Protein AF-A0A2H9Q3C1-F1 (afdb_monomer_lite)

Secondary structure (DSSP, 8-state):
--HHHHHHHHHHHHHHH--SSS-HHHHHHHHHHHS-GGGTTHHHHHH--HHHHHHHHHHHHHHHS-TTSHHHHHHS------

pLDDT: mean 72.37, std 12.39, range [39.69, 87.31]

Sequence (82 aa):
MDAKAYFKIVLTTAKKRAGCRGNLVDHVQSYLSQRSVEQYHAHDVEKMSAKEARVDASNLVDSILPRGSQTVEKYVCMIRQR

Radius of gyration: 13.2 Å; chains: 1; bounding box: 27×18×43 Å

Foldseek 3Di:
DALVVLLVLLLVLQVVQFAPADSSSVVLVVVCVVVPSVVVPRVVVVVDDPVRSNVVSNVSSCVSVPPPDPSCVRGGPPPPPD

Structure (mmCIF, N/CA/C/O backbone):
data_AF-A0A2H9Q3C1-F1
#
_entry.id   AF-A0A2H9Q3C1-F1
#
loop_
_atom_site.group_PDB
_atom_site.id
_atom_site.type_symbol
_atom_site.label_atom_id
_atom_site.label_alt_id
_atom_site.label_comp_id
_atom_site.label_asym_id
_atom_site.label_entity_id
_atom_site.label_seq_id
_atom_site.pdbx_PDB_ins_code
_atom_site.Cartn_x
_atom_site.Cartn_y
_atom_site.Cartn_z
_atom_site.occupancy
_atom_site.B_iso_or_equiv
_atom_site.auth_seq_id
_atom_site.auth_comp_id
_atom_site.auth_asym_id
_atom_site.auth_atom_id
_atom_site.pdbx_PDB_model_num
ATOM 1 N N . MET A 1 1 ? 11.310 -3.948 -11.151 1.00 73.69 1 MET A N 1
ATOM 2 C CA . MET A 1 1 ? 10.183 -4.684 -10.532 1.00 73.69 1 MET A CA 1
ATOM 3 C C . MET A 1 1 ? 8.897 -4.224 -11.197 1.00 73.69 1 MET A C 1
ATOM 5 O O . MET A 1 1 ? 8.761 -3.036 -11.420 1.00 73.69 1 MET A O 1
ATOM 9 N N . ASP A 1 2 ? 7.949 -5.106 -11.506 1.00 76.56 2 ASP A N 1
ATOM 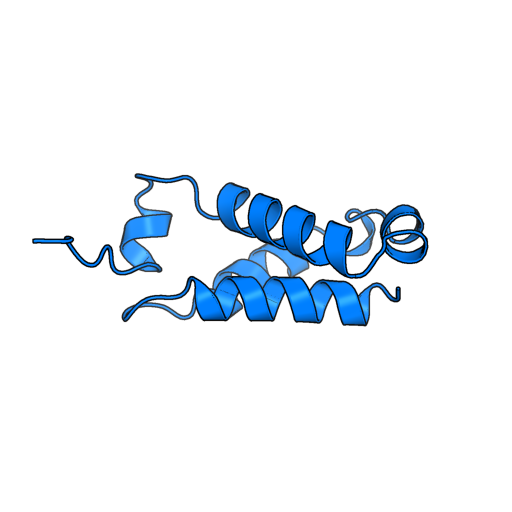10 C CA . ASP A 1 2 ? 6.710 -4.684 -12.176 1.00 76.56 2 ASP A CA 1
ATOM 11 C C . ASP A 1 2 ? 5.769 -3.891 -11.255 1.00 76.56 2 ASP A C 1
ATOM 13 O O . ASP A 1 2 ? 5.658 -4.175 -10.056 1.00 76.56 2 ASP A O 1
ATOM 17 N N . ALA A 1 3 ? 4.992 -2.968 -11.831 1.00 75.12 3 ALA A N 1
ATOM 18 C CA . ALA A 1 3 ? 4.001 -2.163 -11.106 1.00 75.12 3 ALA A CA 1
ATOM 19 C C . ALA A 1 3 ? 2.992 -3.020 -10.314 1.00 75.12 3 ALA A C 1
ATOM 21 O O . ALA A 1 3 ? 2.619 -2.684 -9.190 1.00 75.12 3 ALA A O 1
ATOM 22 N N . LYS A 1 4 ? 2.609 -4.191 -10.846 1.00 80.00 4 LYS A N 1
ATOM 23 C CA . LYS A 1 4 ? 1.746 -5.161 -10.142 1.00 80.00 4 LYS A CA 1
ATOM 24 C C . LYS A 1 4 ? 2.400 -5.717 -8.873 1.00 80.00 4 LYS A C 1
ATOM 26 O O . LYS A 1 4 ? 1.721 -5.907 -7.863 1.00 80.00 4 LYS A O 1
ATOM 31 N N . ALA A 1 5 ? 3.705 -5.989 -8.913 1.00 83.19 5 ALA A N 1
ATOM 32 C CA . ALA A 1 5 ? 4.443 -6.492 -7.759 1.00 83.19 5 ALA A CA 1
ATOM 33 C C . ALA A 1 5 ? 4.577 -5.407 -6.682 1.00 83.19 5 ALA A C 1
ATOM 35 O O . ALA A 1 5 ? 4.337 -5.688 -5.507 1.00 83.19 5 ALA A O 1
ATOM 36 N N . TYR A 1 6 ? 4.850 -4.164 -7.083 1.00 82.81 6 TYR A N 1
ATOM 37 C CA . TYR A 1 6 ? 4.843 -3.014 -6.178 1.00 82.81 6 TYR A CA 1
ATOM 38 C C . TYR A 1 6 ? 3.473 -2.803 -5.525 1.00 82.81 6 TYR A C 1
ATOM 40 O O . TYR A 1 6 ? 3.378 -2.744 -4.301 1.00 82.81 6 TYR A O 1
ATOM 48 N N . PHE A 1 7 ? 2.393 -2.812 -6.310 1.00 81.75 7 PHE A N 1
ATOM 49 C CA . PHE A 1 7 ? 1.033 -2.674 -5.789 1.00 81.75 7 PHE A CA 1
ATOM 50 C C . PHE A 1 7 ? 0.710 -3.746 -4.739 1.00 81.75 7 PHE A C 1
ATOM 52 O O . PHE A 1 7 ? 0.173 -3.458 -3.668 1.00 81.75 7 PHE A O 1
ATOM 59 N N . LYS A 1 8 ? 1.133 -4.992 -4.983 1.00 84.88 8 LYS A N 1
ATOM 60 C CA . LYS A 1 8 ? 0.998 -6.085 -4.014 1.00 84.88 8 LYS A CA 1
ATOM 61 C C . LYS A 1 8 ? 1.794 -5.831 -2.728 1.00 84.88 8 LYS A C 1
ATOM 63 O O . LYS A 1 8 ? 1.310 -6.175 -1.647 1.00 84.88 8 LYS A O 1
ATOM 68 N N . ILE A 1 9 ? 2.983 -5.229 -2.815 1.00 86.81 9 ILE A N 1
ATOM 69 C CA . ILE A 1 9 ? 3.770 -4.816 -1.642 1.00 86.81 9 ILE A CA 1
ATOM 70 C C . ILE A 1 9 ? 3.018 -3.738 -0.853 1.00 86.81 9 ILE A C 1
ATOM 72 O O . ILE A 1 9 ? 2.886 -3.884 0.360 1.00 86.81 9 ILE A O 1
ATOM 76 N N . VAL A 1 10 ? 2.459 -2.722 -1.516 1.00 85.12 10 VAL A N 1
ATOM 77 C CA . VAL A 1 10 ? 1.675 -1.653 -0.868 1.00 85.12 10 VAL A CA 1
ATOM 78 C C . VAL A 1 10 ? 0.471 -2.220 -0.118 1.00 85.12 10 VAL A C 1
ATOM 80 O O . VAL A 1 10 ? 0.320 -1.967 1.078 1.00 85.12 10 VAL A O 1
ATOM 83 N N . LEU A 1 11 ? -0.333 -3.071 -0.763 1.00 84.25 11 LEU A N 1
ATOM 84 C CA . LEU A 1 11 ? -1.480 -3.714 -0.113 1.00 84.25 11 LEU A CA 1
ATOM 85 C C . LEU A 1 11 ? -1.062 -4.633 1.042 1.00 84.25 11 LEU A C 1
ATOM 87 O O . LEU A 1 11 ? -1.734 -4.688 2.071 1.00 84.25 11 LEU A O 1
ATOM 91 N N . THR A 1 12 ? 0.068 -5.335 0.915 1.00 86.94 12 THR A N 1
ATOM 92 C CA . THR A 1 12 ? 0.606 -6.174 1.999 1.00 86.94 12 THR A CA 1
ATOM 93 C C . THR A 1 12 ? 1.045 -5.323 3.192 1.00 86.94 12 THR A C 1
ATOM 95 O O . THR A 1 12 ? 0.791 -5.690 4.339 1.00 86.94 12 THR A O 1
ATOM 98 N N . THR A 1 13 ? 1.676 -4.177 2.941 1.00 85.44 13 THR A N 1
ATOM 99 C CA . THR A 1 13 ? 2.078 -3.217 3.976 1.00 85.44 13 THR A CA 1
ATOM 100 C C . THR A 1 13 ? 0.862 -2.598 4.659 1.00 85.44 13 THR A C 1
ATOM 102 O O . THR A 1 13 ? 0.822 -2.539 5.888 1.00 85.44 13 THR A O 1
ATOM 105 N N . ALA A 1 14 ? -0.166 -2.229 3.890 1.00 82.12 14 ALA A N 1
ATOM 106 C CA . ALA A 1 14 ? -1.452 -1.784 4.414 1.00 82.12 14 ALA A CA 1
ATOM 107 C C . ALA A 1 14 ? -2.086 -2.863 5.299 1.00 82.12 14 ALA A C 1
ATOM 109 O O . ALA A 1 14 ? -2.436 -2.585 6.437 1.00 82.12 14 ALA A O 1
ATOM 110 N N . LYS A 1 15 ? -2.131 -4.124 4.852 1.00 82.50 15 LYS A N 1
ATOM 111 C CA . LYS A 1 15 ? -2.660 -5.242 5.648 1.00 82.50 15 LYS A CA 1
ATOM 112 C C . LYS A 1 15 ? -1.907 -5.449 6.964 1.00 82.50 15 LYS A C 1
ATOM 114 O O . LYS A 1 15 ? -2.533 -5.732 7.975 1.00 82.50 15 LYS A O 1
ATOM 119 N N . LYS A 1 16 ? -0.578 -5.305 6.966 1.00 81.44 16 LYS A N 1
ATOM 120 C CA . LYS A 1 16 ? 0.237 -5.399 8.192 1.00 81.44 16 LYS A CA 1
ATOM 121 C C . LYS A 1 16 ? -0.018 -4.251 9.170 1.00 81.44 16 LYS A C 1
ATOM 123 O O . LYS A 1 16 ? 0.192 -4.427 10.364 1.00 81.44 16 LYS A O 1
ATOM 128 N N . ARG A 1 17 ? -0.416 -3.085 8.661 1.00 76.06 17 ARG A N 1
ATOM 129 C CA . ARG A 1 17 ? -0.754 -1.896 9.456 1.00 76.06 17 ARG A CA 1
ATOM 130 C C . ARG A 1 17 ? -2.220 -1.861 9.878 1.00 76.06 17 ARG A C 1
ATOM 132 O O . ARG A 1 17 ? -2.537 -1.201 10.861 1.00 76.06 17 ARG A O 1
ATOM 139 N N . ALA A 1 18 ? -3.091 -2.551 9.147 1.00 71.06 18 ALA A N 1
ATOM 140 C CA . ALA A 1 18 ? -4.507 -2.673 9.453 1.00 71.06 18 ALA A CA 1
ATOM 141 C C . ALA A 1 18 ? -4.664 -3.308 10.839 1.00 71.06 18 ALA A C 1
ATOM 143 O O . ALA A 1 18 ? -4.161 -4.404 11.084 1.00 71.06 18 ALA A O 1
ATOM 144 N N . GLY A 1 19 ? -5.317 -2.595 11.755 1.00 64.62 19 GLY A N 1
ATOM 145 C CA . GLY A 1 19 ? -5.627 -3.110 13.086 1.00 64.62 19 GLY A CA 1
ATOM 146 C C . GLY A 1 19 ? -6.985 -3.813 13.132 1.00 64.62 19 GLY A C 1
ATOM 147 O O . GLY A 1 19 ? -7.504 -4.273 12.121 1.00 64.62 19 GLY A O 1
ATOM 148 N N . CYS A 1 20 ? -7.591 -3.883 14.322 1.00 57.75 20 CYS A N 1
ATOM 149 C CA . CYS A 1 20 ? -8.792 -4.685 14.588 1.00 57.75 20 CYS A CA 1
ATOM 150 C C . CYS A 1 20 ? -10.100 -4.141 13.976 1.00 57.75 20 CYS A C 1
ATOM 152 O O . CYS A 1 20 ? -11.142 -4.781 14.118 1.00 57.75 20 CYS A O 1
ATOM 154 N N . ARG A 1 21 ? -10.094 -2.961 13.342 1.00 54.34 21 ARG A N 1
ATOM 155 C CA . ARG A 1 21 ? -11.287 -2.329 12.758 1.00 54.34 21 ARG A CA 1
ATOM 156 C C . ARG A 1 21 ? -10.967 -1.733 11.393 1.00 54.34 21 ARG A C 1
ATOM 158 O O . ARG A 1 21 ? -9.993 -1.009 11.256 1.00 54.34 21 ARG A O 1
ATOM 165 N N . GLY A 1 22 ? -11.833 -2.020 10.421 1.00 59.28 22 GLY A N 1
ATOM 166 C CA . GLY A 1 22 ? -11.797 -1.447 9.078 1.00 59.28 22 GLY A CA 1
ATOM 167 C C . GLY A 1 22 ? -10.893 -2.201 8.100 1.00 59.28 22 GLY A C 1
ATOM 168 O O . GLY A 1 22 ? -9.803 -2.656 8.438 1.00 59.28 22 GLY A O 1
ATOM 169 N N . ASN A 1 23 ? -11.345 -2.317 6.851 1.00 73.31 23 ASN A N 1
ATOM 170 C CA . ASN A 1 23 ? -10.556 -2.925 5.788 1.00 73.31 23 ASN A CA 1
ATOM 171 C C . ASN A 1 23 ? -9.612 -1.861 5.205 1.00 73.31 23 ASN A C 1
ATOM 173 O O . ASN A 1 23 ? -9.881 -1.264 4.166 1.00 73.31 23 ASN A O 1
ATOM 177 N N . LEU A 1 24 ? -8.516 -1.563 5.916 1.00 77.88 24 LEU A N 1
ATOM 178 C CA . LEU A 1 24 ? -7.512 -0.582 5.472 1.00 77.88 24 LEU A CA 1
ATOM 179 C C . LEU A 1 24 ? -7.010 -0.879 4.052 1.00 77.88 24 LEU A C 1
ATOM 181 O O . LEU A 1 24 ? -6.702 0.033 3.291 1.00 77.88 24 LEU A O 1
ATOM 185 N N . VAL A 1 25 ? -6.955 -2.163 3.698 1.00 81.56 25 VAL A N 1
ATOM 186 C CA . VAL A 1 25 ? -6.603 -2.625 2.356 1.00 81.56 25 VAL A CA 1
ATOM 187 C C . VAL A 1 25 ? -7.563 -2.053 1.311 1.00 81.56 25 VAL A C 1
ATOM 189 O O . VAL A 1 25 ? -7.078 -1.510 0.326 1.00 81.56 25 VAL A O 1
ATOM 192 N N . ASP A 1 26 ? -8.881 -2.074 1.547 1.00 81.56 26 ASP A N 1
ATOM 193 C CA . ASP A 1 26 ? -9.876 -1.501 0.625 1.00 81.56 26 ASP A CA 1
ATOM 194 C C . ASP A 1 26 ? -9.747 0.020 0.526 1.00 81.56 26 ASP A C 1
ATOM 196 O O . ASP A 1 26 ? -9.882 0.588 -0.556 1.00 81.56 26 ASP A O 1
ATOM 200 N N . HIS A 1 27 ? -9.457 0.699 1.640 1.00 81.12 27 HIS A N 1
ATOM 201 C CA . HIS A 1 27 ? -9.267 2.150 1.634 1.00 81.12 27 HIS A CA 1
ATOM 202 C C . HIS A 1 27 ? -8.031 2.553 0.821 1.00 81.12 27 HIS A C 1
ATOM 204 O O . HIS A 1 27 ? -8.113 3.432 -0.035 1.00 81.12 27 HIS A O 1
ATOM 210 N N . VAL A 1 28 ? -6.904 1.870 1.043 1.00 81.31 28 VAL A N 1
ATOM 211 C CA . VAL A 1 28 ? -5.668 2.073 0.276 1.00 81.31 28 VAL A CA 1
ATOM 212 C C . VAL A 1 28 ? -5.885 1.697 -1.189 1.00 81.31 28 VAL A C 1
ATOM 214 O O . VAL A 1 28 ? -5.498 2.451 -2.074 1.00 81.31 28 VAL A O 1
ATOM 217 N N . GLN A 1 29 ? -6.562 0.584 -1.468 1.00 82.12 29 GLN A N 1
ATOM 218 C CA . GLN A 1 29 ? -6.882 0.165 -2.830 1.00 82.12 29 GLN A CA 1
ATOM 219 C C . GLN A 1 29 ? -7.773 1.184 -3.550 1.00 82.12 29 GLN A C 1
ATOM 221 O O . GLN A 1 29 ? -7.512 1.496 -4.708 1.00 82.12 29 GLN A O 1
ATOM 226 N N . SER A 1 30 ? -8.781 1.738 -2.875 1.00 82.19 30 SER A N 1
ATOM 227 C CA . SER A 1 30 ? -9.644 2.792 -3.416 1.00 82.19 30 SER A CA 1
ATOM 228 C C . SER A 1 30 ? -8.861 4.081 -3.676 1.00 82.19 30 SER A C 1
ATOM 230 O O . SER A 1 30 ? -8.940 4.632 -4.772 1.00 82.19 30 SER A O 1
ATOM 232 N N . TYR A 1 31 ? -8.012 4.506 -2.733 1.00 80.31 31 TYR A N 1
ATOM 233 C CA . TYR A 1 31 ? -7.140 5.675 -2.894 1.00 80.31 31 TYR A CA 1
ATOM 234 C C . TYR A 1 31 ? -6.218 5.547 -4.116 1.00 80.31 31 TYR A C 1
ATOM 236 O O . TYR A 1 31 ? -6.094 6.479 -4.909 1.00 80.31 31 TYR A O 1
ATOM 244 N N . LEU A 1 32 ? -5.614 4.369 -4.302 1.00 76.06 32 LEU A N 1
ATOM 245 C CA . LEU A 1 32 ? -4.748 4.066 -5.446 1.00 76.06 32 LEU A CA 1
ATOM 246 C C . LEU A 1 32 ? -5.518 3.793 -6.744 1.00 76.06 32 LEU A C 1
ATOM 248 O O . LEU A 1 32 ? -4.933 3.837 -7.816 1.00 76.06 32 LEU A O 1
ATOM 252 N N . SER A 1 33 ? -6.813 3.483 -6.672 1.00 75.56 33 SER A N 1
ATOM 253 C CA . SER A 1 33 ? -7.662 3.365 -7.864 1.00 75.56 33 SER A CA 1
ATOM 254 C C . SER A 1 33 ? -8.138 4.740 -8.339 1.00 75.56 33 SER A C 1
ATOM 256 O O . SER A 1 33 ? -8.291 4.953 -9.535 1.00 75.56 33 SER A O 1
ATOM 258 N N . GLN A 1 34 ? -8.356 5.680 -7.411 1.00 70.69 34 GLN A N 1
ATOM 259 C CA . GLN A 1 34 ? -8.740 7.064 -7.712 1.00 70.69 34 GLN A CA 1
ATOM 260 C C . GLN A 1 34 ? -7.567 7.907 -8.212 1.00 70.69 34 GLN A C 1
ATOM 262 O O . GLN A 1 34 ? -7.734 8.742 -9.099 1.00 70.69 34 GLN A O 1
ATOM 267 N N . ARG A 1 35 ? -6.374 7.701 -7.649 1.00 65.81 35 ARG A N 1
ATOM 268 C CA . ARG A 1 35 ? -5.133 8.243 -8.198 1.00 65.81 35 ARG A CA 1
ATOM 269 C C . ARG A 1 35 ? -4.563 7.193 -9.123 1.00 65.81 35 ARG A C 1
ATOM 271 O O . ARG A 1 35 ? -3.914 6.290 -8.615 1.00 65.81 35 ARG A O 1
ATOM 278 N N . SER A 1 36 ? -4.845 7.282 -10.426 1.00 56.38 36 SER A N 1
ATOM 279 C CA . SER A 1 36 ? -4.365 6.321 -11.425 1.00 56.38 36 SER A CA 1
ATOM 280 C C . SER A 1 36 ? -2.973 5.826 -11.052 1.00 56.38 36 SER A C 1
ATOM 282 O O . SER A 1 36 ? -2.049 6.628 -10.933 1.00 56.38 36 SER A O 1
ATOM 284 N N . VAL A 1 37 ? -2.822 4.516 -10.851 1.00 53.72 37 VAL A N 1
ATOM 285 C CA . VAL A 1 37 ? -1.527 3.864 -10.587 1.00 53.72 37 VAL A CA 1
ATOM 286 C C . VAL A 1 37 ? -0.481 4.270 -11.643 1.00 53.72 37 VAL A C 1
ATOM 288 O O . VAL A 1 37 ? 0.708 4.267 -11.361 1.00 53.72 37 VAL A O 1
ATOM 291 N N . GLU A 1 38 ? -0.923 4.725 -12.819 1.00 49.62 38 GLU A N 1
ATOM 292 C CA . GLU A 1 38 ? -0.122 5.375 -13.865 1.00 49.62 38 GLU A CA 1
ATOM 293 C C . GLU A 1 38 ? 0.647 6.637 -13.412 1.00 49.62 38 GLU A C 1
ATOM 295 O O . GLU A 1 38 ? 1.710 6.915 -13.960 1.00 49.62 38 GLU A O 1
ATOM 300 N N . GLN A 1 39 ? 0.173 7.379 -12.402 1.00 5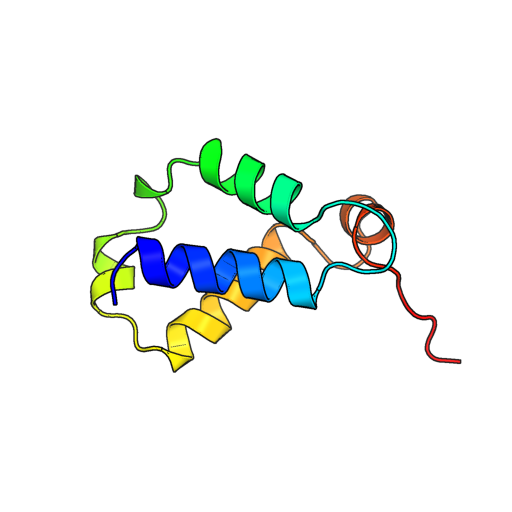2.62 39 GLN A N 1
ATOM 301 C CA . GLN A 1 39 ? 0.907 8.496 -11.780 1.00 52.62 39 GLN A CA 1
ATOM 302 C C . GLN A 1 39 ? 1.924 8.038 -10.728 1.00 52.62 39 GLN A C 1
ATOM 304 O O . GLN A 1 39 ? 2.863 8.774 -10.432 1.00 52.62 39 GLN A O 1
ATOM 309 N N . TYR A 1 40 ? 1.778 6.828 -10.175 1.00 58.22 40 TYR A N 1
ATOM 310 C CA . TYR A 1 40 ? 2.850 6.173 -9.426 1.00 58.22 40 TYR A CA 1
ATOM 311 C C . TYR A 1 40 ? 3.870 5.666 -10.439 1.00 58.22 40 TYR A C 1
ATOM 313 O O . TYR A 1 40 ? 3.871 4.491 -10.787 1.00 58.22 40 TYR A O 1
ATOM 321 N N . HIS A 1 41 ? 4.651 6.615 -10.968 1.00 57.28 41 HIS A N 1
ATOM 322 C CA . HIS A 1 41 ? 5.671 6.485 -12.004 1.00 57.28 41 HIS A CA 1
ATOM 323 C C . HIS A 1 41 ? 6.057 5.030 -12.282 1.00 57.28 41 HIS A C 1
ATOM 325 O O . HIS A 1 41 ? 6.988 4.491 -11.680 1.00 57.28 41 HIS A O 1
ATOM 331 N N . ALA A 1 42 ? 5.340 4.388 -13.211 1.00 55.50 42 ALA A N 1
ATOM 332 C CA . ALA A 1 42 ? 5.625 3.009 -13.606 1.00 55.50 42 ALA A CA 1
ATOM 333 C C . ALA A 1 42 ? 7.111 2.848 -13.983 1.00 55.50 42 ALA A C 1
ATOM 335 O O . ALA A 1 42 ? 7.735 1.841 -13.665 1.00 55.50 42 ALA A O 1
ATOM 336 N N . HIS A 1 43 ? 7.692 3.914 -14.538 1.00 53.59 43 HIS A N 1
ATOM 337 C CA . HIS A 1 43 ? 9.085 4.008 -14.951 1.00 53.59 43 HIS A CA 1
ATOM 338 C C . HIS A 1 43 ? 10.107 4.003 -13.791 1.00 53.59 43 HIS A C 1
ATOM 340 O O . HIS A 1 43 ? 11.216 3.492 -13.954 1.00 53.59 43 HIS A O 1
ATOM 346 N N . ASP A 1 44 ? 9.752 4.527 -12.612 1.00 64.94 44 ASP A N 1
ATOM 347 C CA . ASP A 1 44 ? 10.615 4.506 -11.420 1.00 64.94 44 ASP A CA 1
ATOM 348 C C . ASP A 1 44 ? 10.469 3.186 -10.651 1.00 64.94 44 ASP A C 1
ATOM 350 O O . ASP A 1 44 ? 11.452 2.635 -10.152 1.00 64.94 44 ASP A O 1
ATOM 354 N N . VAL A 1 45 ? 9.261 2.612 -10.636 1.00 67.56 45 VAL A N 1
ATOM 355 C CA . VAL A 1 45 ? 8.981 1.301 -10.027 1.00 67.56 45 VAL A CA 1
ATOM 356 C C . VAL A 1 45 ? 9.745 0.175 -10.737 1.00 67.56 45 VAL A C 1
ATOM 358 O O . VAL A 1 45 ? 10.261 -0.743 -10.087 1.00 67.56 45 VAL A O 1
ATOM 361 N N . GLU A 1 46 ? 9.887 0.263 -12.061 1.00 71.06 46 GLU A N 1
ATOM 362 C CA . GLU A 1 46 ? 10.640 -0.710 -12.857 1.00 71.06 46 GLU A CA 1
ATOM 363 C C . GLU A 1 46 ? 12.119 -0.793 -12.465 1.00 71.06 46 GLU A C 1
ATOM 365 O O . GLU A 1 46 ? 12.675 -1.896 -12.435 1.00 71.06 46 GLU A O 1
ATOM 370 N N . LYS A 1 47 ? 12.725 0.330 -12.063 1.00 79.00 47 LYS A N 1
ATOM 371 C CA . LYS A 1 47 ? 14.132 0.413 -11.632 1.00 79.00 47 LYS A CA 1
ATOM 372 C C . LYS A 1 47 ? 14.330 0.206 -10.130 1.00 79.00 47 LYS A C 1
ATOM 374 O O . LYS A 1 47 ? 15.459 0.034 -9.679 1.00 79.00 47 LYS A O 1
ATOM 379 N N . MET A 1 48 ? 13.244 0.189 -9.364 1.00 80.56 48 MET A N 1
ATOM 380 C CA . MET A 1 48 ? 13.273 0.103 -7.911 1.00 80.56 48 MET A CA 1
ATOM 381 C C . MET A 1 48 ? 13.667 -1.299 -7.430 1.00 80.56 48 MET A C 1
ATOM 383 O O . MET A 1 48 ? 13.115 -2.316 -7.874 1.00 80.56 48 MET A O 1
ATOM 387 N N . SER A 1 49 ? 14.590 -1.369 -6.469 1.00 86.38 49 SER A N 1
ATOM 388 C CA . SER A 1 49 ? 14.906 -2.627 -5.791 1.00 86.38 49 SER A CA 1
ATOM 389 C C . SER A 1 49 ? 13.776 -3.057 -4.848 1.00 86.38 49 SER A C 1
ATOM 391 O O . SER A 1 49 ? 12.979 -2.252 -4.363 1.00 86.38 49 SER A O 1
ATOM 393 N N . ALA A 1 50 ? 13.734 -4.345 -4.492 1.00 80.94 50 ALA A N 1
ATOM 394 C CA . ALA A 1 50 ? 12.743 -4.862 -3.542 1.00 80.94 50 ALA A CA 1
ATOM 395 C C . ALA A 1 50 ? 12.838 -4.215 -2.144 1.00 80.94 50 ALA A C 1
ATOM 397 O O . ALA A 1 50 ? 11.857 -4.210 -1.398 1.00 80.94 50 ALA A O 1
ATOM 398 N N . LYS A 1 51 ? 14.013 -3.695 -1.762 1.00 84.81 51 LYS A N 1
ATOM 399 C CA . LYS A 1 51 ? 14.212 -2.996 -0.486 1.00 84.81 51 LYS A CA 1
ATOM 400 C C . LYS A 1 51 ? 13.615 -1.591 -0.540 1.00 84.81 51 LYS A C 1
ATOM 402 O O . LYS A 1 51 ? 12.859 -1.235 0.358 1.00 84.81 51 LYS A O 1
ATOM 407 N N . GLU A 1 52 ? 13.907 -0.841 -1.597 1.00 86.50 52 GLU A N 1
ATOM 408 C CA . GLU A 1 52 ? 13.356 0.501 -1.824 1.00 86.50 52 GLU A CA 1
ATOM 409 C C . GLU A 1 52 ? 11.834 0.460 -1.941 1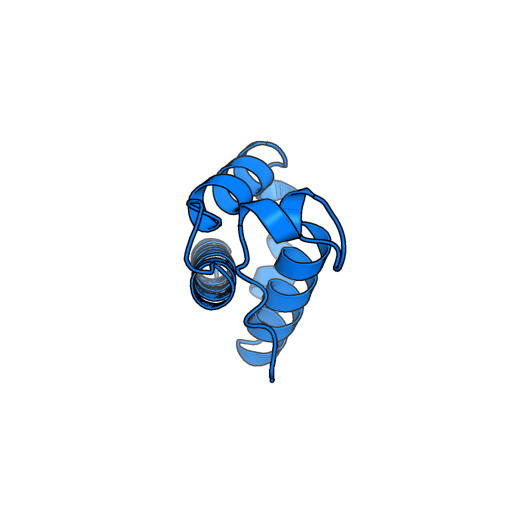.00 86.50 52 GLU A C 1
ATOM 411 O O . GLU A 1 52 ? 11.152 1.197 -1.240 1.00 86.50 52 GLU A O 1
ATOM 416 N N . ALA A 1 53 ? 11.302 -0.511 -2.684 1.00 84.69 53 ALA A N 1
ATOM 417 C CA . ALA A 1 53 ? 9.867 -0.734 -2.821 1.00 84.69 53 ALA A CA 1
ATOM 418 C C . ALA A 1 53 ? 9.139 -0.901 -1.482 1.00 84.69 53 ALA A C 1
ATOM 420 O O . ALA A 1 53 ? 8.017 -0.435 -1.315 1.00 84.69 53 ALA A O 1
ATOM 421 N N . ARG A 1 54 ? 9.761 -1.582 -0.512 1.00 84.19 54 ARG A N 1
ATOM 422 C CA . ARG A 1 54 ? 9.175 -1.778 0.823 1.00 84.19 54 ARG A CA 1
ATOM 423 C C . ARG A 1 54 ? 9.178 -0.492 1.644 1.00 84.19 54 ARG A C 1
ATOM 425 O O . ARG A 1 54 ? 8.223 -0.258 2.380 1.00 84.19 54 ARG A O 1
ATOM 432 N N . VAL A 1 55 ? 10.245 0.301 1.542 1.00 87.31 55 VAL A N 1
ATOM 433 C CA . VAL A 1 55 ? 10.360 1.593 2.236 1.00 87.31 55 VAL A CA 1
ATOM 434 C C . VAL A 1 55 ? 9.354 2.580 1.655 1.00 87.31 55 VAL A C 1
ATOM 436 O O . VAL A 1 55 ? 8.563 3.153 2.398 1.00 87.31 55 VAL A O 1
ATOM 439 N N . ASP A 1 56 ? 9.323 2.697 0.332 1.00 86.56 56 ASP A N 1
ATOM 440 C CA . ASP A 1 56 ? 8.411 3.576 -0.388 1.00 86.56 56 ASP A CA 1
ATOM 441 C C . ASP A 1 56 ? 6.941 3.206 -0.135 1.00 86.56 56 ASP A C 1
ATOM 443 O O . ASP A 1 56 ? 6.152 4.041 0.303 1.00 86.56 56 ASP A O 1
ATOM 447 N N . ALA A 1 57 ? 6.593 1.918 -0.231 1.00 83.44 57 ALA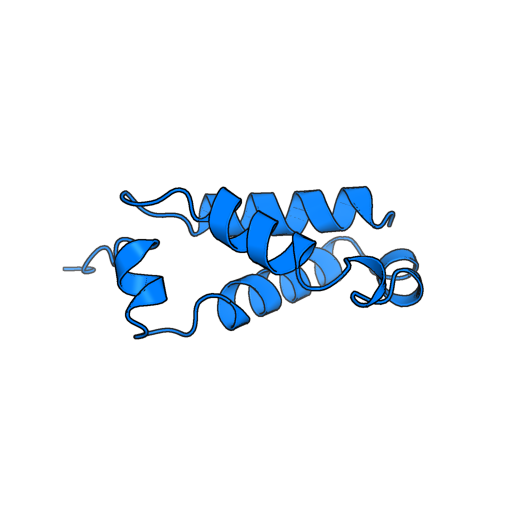 A N 1
ATOM 448 C CA . ALA A 1 57 ? 5.260 1.431 0.120 1.00 83.44 57 ALA A CA 1
ATOM 449 C C . ALA A 1 57 ? 4.863 1.749 1.573 1.00 83.44 57 ALA A C 1
ATOM 451 O O . ALA A 1 57 ? 3.693 2.007 1.854 1.00 83.44 57 ALA A O 1
ATOM 452 N N . SER A 1 58 ? 5.813 1.722 2.513 1.00 85.50 58 SER A N 1
ATOM 453 C CA . SER A 1 58 ? 5.557 2.109 3.904 1.00 85.50 58 SER A CA 1
ATOM 454 C C . SER A 1 58 ? 5.265 3.603 4.027 1.00 85.50 58 SER A C 1
ATOM 456 O O . SER A 1 58 ? 4.286 3.962 4.679 1.00 85.50 58 SER A O 1
ATOM 458 N N . ASN A 1 59 ? 6.060 4.448 3.366 1.00 85.19 59 ASN A N 1
ATOM 459 C CA . ASN A 1 59 ? 5.873 5.901 3.349 1.00 85.19 59 ASN A CA 1
ATOM 460 C C . ASN A 1 59 ? 4.547 6.300 2.686 1.00 85.19 59 ASN A C 1
ATOM 462 O O . ASN A 1 59 ? 3.856 7.202 3.160 1.00 85.19 59 ASN A O 1
ATOM 466 N N . LEU A 1 60 ? 4.157 5.598 1.622 1.00 82.88 60 LEU A N 1
ATOM 467 C CA . LEU A 1 60 ? 2.879 5.791 0.947 1.00 82.88 60 LEU A CA 1
ATOM 468 C C . LEU A 1 60 ? 1.703 5.453 1.866 1.00 82.88 60 LEU A C 1
ATOM 470 O O . LEU A 1 60 ? 0.793 6.265 2.030 1.00 82.88 60 LEU A O 1
ATOM 474 N N . VAL A 1 61 ? 1.728 4.284 2.513 1.00 81.56 61 VAL A N 1
ATOM 475 C CA . VAL A 1 61 ? 0.671 3.912 3.462 1.00 81.56 61 VAL A CA 1
ATOM 476 C C . VAL A 1 61 ? 0.625 4.883 4.648 1.00 81.56 61 VAL A C 1
ATOM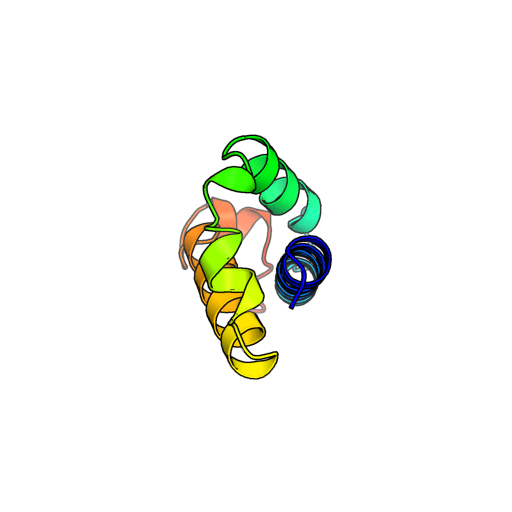 478 O O . VAL A 1 61 ? -0.471 5.252 5.057 1.00 81.56 61 VAL A O 1
ATOM 481 N N . ASP A 1 62 ? 1.770 5.347 5.162 1.00 81.31 62 ASP A N 1
ATOM 482 C CA . ASP A 1 62 ? 1.837 6.414 6.180 1.00 81.31 62 ASP A CA 1
ATOM 483 C C . ASP A 1 62 ? 1.233 7.738 5.694 1.00 81.31 62 ASP A C 1
ATOM 485 O O . ASP A 1 62 ? 0.583 8.440 6.462 1.00 81.31 62 ASP A O 1
ATOM 489 N N . SER A 1 63 ? 1.413 8.082 4.420 1.00 79.94 63 SER A N 1
ATOM 490 C CA . SER A 1 63 ? 0.864 9.315 3.841 1.00 79.94 63 SER A CA 1
ATOM 491 C C . SER A 1 63 ? -0.656 9.242 3.658 1.00 79.94 63 SER A C 1
ATOM 493 O O . SER A 1 63 ? -1.345 10.250 3.799 1.00 79.94 63 SER A O 1
ATOM 495 N N . ILE A 1 64 ? -1.191 8.046 3.381 1.00 78.56 64 ILE A N 1
ATOM 496 C CA . ILE A 1 64 ? -2.641 7.774 3.360 1.00 78.56 64 ILE A CA 1
ATOM 497 C C . ILE A 1 64 ? -3.207 7.752 4.791 1.00 78.56 64 ILE A C 1
ATOM 499 O O . ILE A 1 64 ? -4.363 8.109 5.020 1.00 78.56 64 ILE A O 1
ATOM 503 N N . LEU A 1 65 ? -2.384 7.355 5.764 1.00 75.00 65 LEU A N 1
ATOM 504 C CA . LEU A 1 65 ? -2.720 7.232 7.177 1.00 75.00 65 LEU A CA 1
ATOM 505 C C . LEU A 1 65 ? -1.856 8.145 8.063 1.00 75.00 65 LEU A C 1
ATOM 507 O O . LEU A 1 65 ? -1.056 7.647 8.866 1.00 75.00 65 LEU A O 1
ATOM 511 N N . PRO A 1 66 ? -2.022 9.476 7.981 1.00 67.25 66 PRO A N 1
ATOM 512 C CA . PRO A 1 66 ? -1.240 10.381 8.804 1.00 67.25 66 PRO A CA 1
ATOM 513 C C . PRO A 1 66 ? -1.510 10.095 10.284 1.00 67.25 66 PRO A C 1
ATOM 515 O O . PRO A 1 66 ? -2.664 10.054 10.727 1.00 67.25 66 PRO A O 1
ATOM 518 N N . ARG A 1 67 ? -0.438 9.853 11.048 1.00 65.94 67 ARG A N 1
ATOM 519 C CA . ARG A 1 67 ? -0.494 9.552 12.488 1.00 65.94 67 ARG A CA 1
ATOM 520 C C . ARG A 1 67 ? -1.350 10.584 13.229 1.00 65.94 67 ARG A C 1
ATOM 522 O O . ARG A 1 67 ? -1.188 11.781 13.025 1.00 65.94 67 ARG A O 1
ATOM 529 N N . GLY A 1 68 ? -2.246 10.107 14.094 1.00 62.12 68 GLY A N 1
ATOM 530 C CA . GLY A 1 68 ? -3.156 10.965 14.864 1.00 62.12 68 GLY A CA 1
ATOM 531 C C . GLY A 1 68 ? -4.367 11.492 14.085 1.00 62.12 68 GLY A C 1
ATOM 532 O O . GLY A 1 68 ? -5.142 12.265 14.636 1.00 62.12 68 GLY A O 1
ATOM 533 N N . SER A 1 69 ? -4.560 11.086 12.824 1.00 66.19 69 SER A N 1
ATOM 534 C CA . SER A 1 69 ? -5.792 11.391 12.088 1.00 66.19 69 SER A CA 1
ATOM 535 C C . SER A 1 69 ? -6.945 10.466 12.484 1.00 66.19 69 SER A C 1
ATOM 537 O O . SER A 1 69 ? -6.743 9.288 12.784 1.00 66.19 69 SER A O 1
ATOM 539 N N . GLN A 1 70 ? -8.179 10.964 12.358 1.00 67.50 70 GLN A N 1
ATOM 540 C CA . GLN A 1 70 ? -9.389 10.140 12.499 1.00 67.50 70 GLN A CA 1
ATOM 541 C C . GLN A 1 70 ? -9.398 8.944 11.531 1.00 67.50 70 GLN A C 1
ATOM 543 O O . GLN A 1 70 ? -10.038 7.930 11.796 1.00 67.50 70 GLN A O 1
ATOM 548 N N . THR A 1 71 ? -8.694 9.043 10.399 1.00 65.50 71 THR A N 1
ATOM 549 C CA . THR A 1 71 ? -8.511 7.946 9.442 1.00 65.50 71 THR A CA 1
ATOM 550 C C . THR A 1 71 ? -7.672 6.825 10.060 1.00 65.50 71 THR A C 1
ATOM 552 O O . THR A 1 71 ? -8.071 5.667 10.004 1.00 65.50 71 THR A O 1
ATOM 555 N N . VAL A 1 72 ? -6.566 7.150 10.739 1.00 66.81 72 VAL A N 1
ATOM 556 C CA . VAL A 1 72 ? -5.777 6.168 11.506 1.00 66.81 72 VAL A CA 1
ATOM 557 C C . VAL A 1 72 ? -6.618 5.524 12.598 1.00 66.81 72 VAL A C 1
ATOM 559 O O . VAL A 1 72 ? -6.628 4.306 12.691 1.00 66.81 72 VAL A O 1
ATOM 562 N N . GLU A 1 73 ? -7.378 6.294 13.375 1.00 67.44 73 GLU A N 1
ATOM 563 C CA . GLU A 1 73 ? -8.216 5.738 14.451 1.00 67.44 73 GLU A CA 1
ATOM 564 C C . GLU A 1 73 ? -9.327 4.805 13.939 1.00 67.44 73 GLU A C 1
ATOM 566 O O . GLU A 1 73 ? -9.745 3.884 14.643 1.00 67.44 73 GLU A O 1
ATOM 571 N N . LYS A 1 74 ? -9.788 5.012 12.698 1.00 66.25 74 LYS A N 1
ATOM 572 C CA . LYS A 1 74 ? -10.781 4.155 12.033 1.00 66.25 74 LYS A CA 1
ATOM 573 C C . LYS A 1 74 ? -10.213 2.823 11.543 1.00 66.25 74 LYS A C 1
ATOM 575 O O . LYS A 1 74 ? -10.965 1.851 11.513 1.00 66.25 74 LYS A O 1
ATOM 580 N N . TYR A 1 75 ? -8.940 2.789 11.138 1.00 68.44 75 TYR A N 1
ATOM 581 C CA . TYR A 1 75 ? -8.338 1.653 10.419 1.00 68.44 75 TYR A CA 1
ATOM 582 C C . TYR A 1 75 ? -7.194 0.949 11.163 1.00 68.44 75 TYR A C 1
ATOM 584 O O . TYR A 1 75 ? -6.833 -0.189 10.856 1.00 68.44 75 TYR A O 1
ATOM 592 N N . VAL A 1 76 ? -6.591 1.621 12.136 1.00 63.59 76 VAL A N 1
ATOM 593 C CA . VAL A 1 76 ? -5.467 1.134 12.927 1.00 63.59 76 VAL A CA 1
ATOM 594 C C . VAL A 1 76 ? -5.901 1.178 14.382 1.00 63.59 76 VAL A C 1
ATOM 596 O O . VAL A 1 76 ? -6.092 2.241 14.969 1.00 63.59 76 VAL A O 1
ATOM 599 N N . CYS A 1 77 ? -6.033 0.008 15.000 1.00 61.06 77 CYS A N 1
ATOM 600 C CA . CYS A 1 77 ? -6.093 -0.039 16.450 1.00 61.06 77 CYS A CA 1
ATOM 601 C C . CYS A 1 77 ? -4.734 0.408 16.971 1.00 61.06 77 CYS A C 1
ATOM 603 O O . CYS A 1 77 ? -3.755 -0.330 16.874 1.00 61.06 77 CYS A O 1
ATOM 605 N N . MET A 1 78 ? -4.681 1.609 17.546 1.00 55.59 78 MET A N 1
ATOM 606 C CA . MET A 1 78 ? -3.630 1.924 18.496 1.00 55.59 78 MET A CA 1
ATOM 607 C C . MET A 1 78 ? -3.774 0.911 19.628 1.00 55.59 78 MET A C 1
ATOM 609 O O . MET A 1 78 ? -4.626 1.056 20.504 1.00 55.59 78 MET A O 1
ATOM 613 N N . ILE A 1 79 ? -2.975 -0.155 19.593 1.00 48.44 79 ILE A N 1
ATOM 614 C CA . ILE A 1 79 ? -2.694 -0.902 20.808 1.00 48.44 79 ILE A CA 1
ATOM 615 C C . ILE A 1 79 ? -2.049 0.152 21.700 1.00 48.44 79 ILE A C 1
ATOM 617 O O . ILE A 1 79 ? -0.920 0.570 21.443 1.00 48.44 79 ILE A O 1
ATOM 621 N N . ARG A 1 80 ? -2.805 0.675 22.674 1.00 42.72 80 ARG A N 1
ATOM 622 C CA . ARG A 1 80 ? -2.223 1.403 23.798 1.00 42.72 80 ARG A CA 1
ATOM 623 C C . ARG A 1 80 ? -1.179 0.448 24.362 1.00 42.72 80 ARG A C 1
ATOM 625 O O . ARG A 1 80 ? -1.551 -0.532 25.003 1.00 42.72 80 ARG A O 1
ATOM 632 N N . GLN A 1 81 ? 0.094 0.669 24.032 1.00 39.69 81 GLN A N 1
ATOM 633 C CA . GLN A 1 81 ? 1.179 0.062 24.781 1.00 39.69 81 GLN A CA 1
ATOM 634 C C . GLN A 1 81 ? 0.987 0.582 26.202 1.00 39.69 81 GLN A C 1
ATOM 636 O O . GLN A 1 81 ? 1.048 1.790 26.434 1.00 39.69 81 GLN A O 1
ATOM 641 N N . ARG A 1 82 ? 0.529 -0.326 27.061 1.00 40.09 82 ARG A N 1
ATOM 642 C CA . ARG A 1 82 ? 0.362 -0.108 28.490 1.00 40.09 82 ARG A CA 1
ATOM 643 C C . ARG A 1 82 ? 1.729 0.037 29.130 1.00 40.09 82 ARG A C 1
ATOM 645 O O . ARG A 1 82 ? 2.634 -0.708 28.693 1.00 40.09 82 ARG A O 1
#

=== Feature glossary ===
The features interleaved in this record are:

— What the protein is —

Sequence gives the chain of amino acids in standard one-letter code (A=alanine, C=cysteine, …, Y=tyrosine), read N→C. It is the only feature that is directly encoded by the gene; all structural features are derived from the folded form of this sequence.

Database cross-references. InterPro integrates a dozen domain/family signature databases into unified entries with residue-range hits. GO terms attach function/process/location labels with evidence codes. CATH codes position the fold in a four-level structural taxonomy. Organism is the NCBI-taxonomy species name.

— Where its atoms are —

Atomic coordinates in PDBx/mmCIF format — the same representation the Protein Data Bank distributes. Each line of the _atom_site loop places one backbone atom in Cartesian space (units: ångströms, origin: arbitrary).

The six renders are orthographic views along the three Cartesian axes in both directions. Representation (cartoon, sticks, or surface) and color scheme (sequence-rainbow or by-chain) vary across proteins so the training set covers all the common visualization conventions.

— Local backbone conformation —

Eight-state secondary structure (DSSP): H is the canonical α-helix, G the tighter 3₁₀-helix, I the wider π-helix; E/B are β-structure, T and S are turns and bends, and '-' is everything else. DSSP derives these from the pattern of main-chain N–H···O=C hydrogen bonds, not from the sequence.

P-SEA three-state annotation labels each residue as helix, strand, or coil based purely on the geometry of the Cα trace. It serves as a fallback when the full backbone (and thus DSSP) is unavailable.

The φ/ψ torsion pair specifies the backbone conformation at each residue. φ rotates about the N–Cα bond, ψ about the Cα–C bond. Steric clashes forbid most of the (φ, ψ) plane — the allowed regions (α-helix basin, β-sheet basin, left-handed helix) are the Ramachandran-allowed regions.

— Global shape and packing —

The geometric summary reports three shape descriptors. Rg (radius of gyration) measures how spread out the Cα atoms are about their centre of mass; compact globular proteins have small Rg, elongated or unfolded ones large. Cα contacts (<8 Å, |i−j|>4) count long-range residue pairs in spatial proximity — high for tightly packed folds, near zero for rods or random coil. The bounding-box extents give the protein's footprint along x, y, z in Å.

Solvent-accessible surface area (SASA) is the area in Å² traced out by the centre of a 1.4 Å probe sphere (a water molecule) rolled over the protein's van der Waals surface (Shrake–Rupley / Lee–Richards construction). Buried residues have near-zero SASA; fully exposed residues can exceed 200 Å². The total SASA scales roughly with the number of surface residues.

The contact map is a binary N×N matrix image: pixel (i, j) is dark where Cα_i and Cα_j are within 8 Å and |i−j|>4. Because the |i−j|>4 filter removes local helical contacts, off-diagonal stripes parallel to the main diagonal indicate parallel β-sheets; stripes perpendicular to it indicate antiparallel β-sheets. The Ramachandran plot scatters every residue's (φ, ψ) pair against the sterically allowed regions. The PAE heatmap renders the predicted-aligned-error matrix.

— Structural neighborhood —

3Di is Foldseek's structural alphabet. Each residue is assigned one of twenty discrete states based on how its Cα sits relative to its spatial (not sequent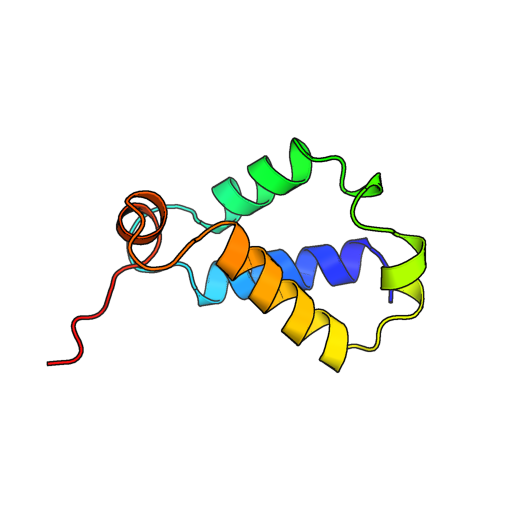ial) neighbors. Aligning 3Di strings finds structural homologs roughly as well as full 3D superposition, but orders of magnitude faster.

Nearest PDB neighbors are the top structural matches found by Foldseek when searching this structure against the entire Protein Data Bank. Each hit reports a TM-score (0 to 1; >0.5 almost always implies the same fold) and an E-value. These are *structural* homologs — they may share no detectable sequence similarity.

— Confidence and disorder —

For AlphaFold models, the B-factor field carries pLDDT — the model's own estimate of local accuracy on a 0–100 scale. Regions with pLDDT<50 should be treated as essentially unmodeled; they often correspond to intrinsically disordered segments.

Crystallographic B-factors measure how much each atom's electron density is smeared out, in Å². They rise in mobile loops and surface residues and fall in the buried interior. In AlphaFold models this column is repurposed to hold pLDDT instead.

Predicted aligned error is AlphaFold's pairwise confidence. Unlike pLDDT (per-residue), PAE is per-residue-pair and captures whether two parts of the structure are correctly placed relative to each other. Units are ångströms of expected positional error.